Protein AF-A0A9E0HNX0-F1 (afdb_monomer)

Sequence (82 aa):
VRSDYRGGRFLIEPQGPLRETAEGAMSLPPFDPQGDHRMAMALAPLALVCDEVMILHPEVVNKSYPGFWEELKKAGFLVEFS

Mean predicted aligned error: 7.16 Å

Structure (mmCIF, N/CA/C/O backbone):
data_AF-A0A9E0HNX0-F1
#
_entry.id   AF-A0A9E0HNX0-F1
#
loop_
_atom_site.group_PDB
_atom_site.id
_atom_site.type_symbol
_atom_site.label_atom_id
_atom_site.label_alt_id
_atom_site.label_comp_id
_atom_site.label_asym_id
_atom_site.label_entity_id
_atom_site.label_seq_id
_atom_site.pdbx_PDB_ins_code
_atom_site.Cartn_x
_atom_site.Cartn_y
_atom_site.Cartn_z
_atom_site.occupancy
_atom_site.B_iso_or_equiv
_atom_site.auth_seq_id
_atom_site.auth_comp_id
_atom_site.auth_asym_id
_atom_site.auth_atom_id
_atom_site.pdbx_PDB_model_num
ATOM 1 N N . VAL A 1 1 ? 8.579 -12.181 -24.9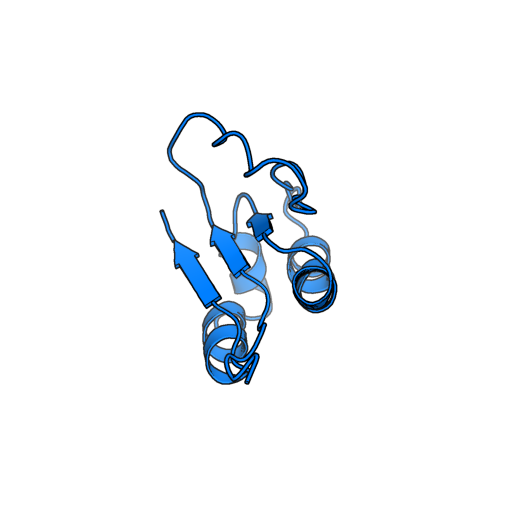78 1.00 38.25 1 VAL A N 1
ATOM 2 C CA . VAL A 1 1 ? 7.863 -11.022 -24.405 1.00 38.25 1 VAL A CA 1
ATOM 3 C C . VAL A 1 1 ? 8.199 -10.987 -22.921 1.00 38.25 1 VAL A C 1
ATOM 5 O O . VAL A 1 1 ? 7.950 -11.992 -22.276 1.00 38.25 1 VAL A O 1
ATOM 8 N N . ARG A 1 2 ? 8.803 -9.926 -22.371 1.00 41.28 2 ARG A N 1
ATOM 9 C CA . ARG A 1 2 ? 8.562 -9.637 -20.945 1.00 41.28 2 ARG A CA 1
ATOM 10 C C . ARG A 1 2 ? 7.209 -8.927 -20.942 1.00 41.28 2 ARG A C 1
ATOM 12 O O . ARG A 1 2 ? 7.134 -7.755 -21.289 1.00 41.28 2 ARG A O 1
ATOM 19 N N . SER A 1 3 ? 6.161 -9.746 -20.872 1.00 41.56 3 SER A N 1
ATOM 20 C CA . SER A 1 3 ? 4.752 -9.429 -21.176 1.00 41.56 3 SER A CA 1
ATOM 21 C C . SER A 1 3 ? 3.986 -8.920 -19.966 1.00 41.56 3 SER A C 1
ATOM 23 O O . SER A 1 3 ? 2.771 -8.757 -20.008 1.00 41.56 3 SER A O 1
ATOM 25 N N . ASP A 1 4 ? 4.690 -8.770 -18.866 1.00 54.00 4 ASP A N 1
ATOM 26 C CA . ASP A 1 4 ? 4.176 -8.858 -17.528 1.00 54.00 4 ASP A CA 1
ATOM 27 C C . ASP A 1 4 ? 4.526 -7.555 -16.823 1.00 54.00 4 ASP A C 1
ATOM 29 O O . ASP A 1 4 ? 5.671 -7.250 -16.499 1.00 54.00 4 ASP A O 1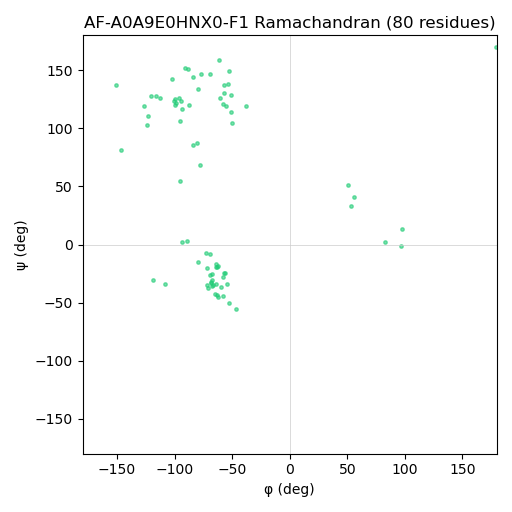
ATOM 33 N N . TYR A 1 5 ? 3.492 -6.734 -16.715 1.00 52.06 5 TYR A N 1
ATOM 34 C CA . TYR A 1 5 ? 3.429 -5.476 -15.994 1.00 52.06 5 TYR A CA 1
ATOM 35 C C . TYR A 1 5 ? 4.226 -5.545 -14.673 1.00 52.06 5 TYR A C 1
ATOM 37 O O . TYR A 1 5 ? 3.903 -6.348 -13.801 1.00 52.06 5 TYR A O 1
ATOM 45 N N . ARG A 1 6 ? 5.261 -4.705 -14.512 1.00 56.06 6 ARG A N 1
ATOM 46 C CA . ARG A 1 6 ? 6.055 -4.587 -13.272 1.00 56.06 6 ARG A CA 1
ATOM 47 C C . ARG A 1 6 ? 5.533 -3.454 -12.396 1.00 56.06 6 ARG A C 1
ATOM 49 O O . ARG A 1 6 ? 6.263 -2.522 -12.070 1.00 56.06 6 ARG A O 1
ATOM 56 N N . GLY A 1 7 ? 4.245 -3.487 -12.073 1.00 59.69 7 GLY A N 1
ATOM 57 C CA . GLY A 1 7 ? 3.795 -2.712 -10.925 1.00 59.69 7 GLY A CA 1
ATOM 58 C C . GLY A 1 7 ? 4.601 -3.179 -9.717 1.00 59.69 7 GLY A C 1
ATOM 59 O O . GLY A 1 7 ? 4.759 -4.383 -9.516 1.00 59.69 7 GLY A O 1
ATOM 60 N N . GLY A 1 8 ? 5.163 -2.237 -8.970 1.00 73.75 8 GLY A N 1
ATOM 61 C CA . GLY A 1 8 ? 5.928 -2.550 -7.775 1.00 73.75 8 GLY A CA 1
ATOM 62 C C . GLY A 1 8 ? 5.172 -3.424 -6.793 1.00 73.75 8 GLY A C 1
ATOM 63 O O . GLY A 1 8 ? 3.943 -3.332 -6.703 1.00 73.75 8 GLY A O 1
ATOM 64 N N . ARG A 1 9 ? 5.900 -4.254 -6.047 1.00 83.44 9 ARG A N 1
ATOM 65 C CA . ARG A 1 9 ? 5.313 -5.074 -4.990 1.00 83.44 9 ARG A CA 1
ATOM 66 C C . ARG A 1 9 ? 5.434 -4.372 -3.645 1.00 83.44 9 ARG A C 1
ATOM 68 O O . ARG A 1 9 ? 6.536 -4.062 -3.204 1.00 83.44 9 ARG A O 1
ATOM 75 N N . PHE A 1 10 ? 4.299 -4.175 -2.989 1.00 84.62 10 PHE A N 1
ATOM 76 C CA . PHE A 1 10 ? 4.214 -3.816 -1.583 1.00 84.62 10 PHE A CA 1
ATOM 77 C C . PHE A 1 10 ? 3.938 -5.064 -0.755 1.00 84.62 10 PHE A C 1
ATOM 79 O O . PHE A 1 10 ? 2.916 -5.725 -0.949 1.00 84.62 10 PHE A O 1
ATOM 86 N N . LEU A 1 11 ? 4.838 -5.345 0.181 1.00 82.94 11 LEU A N 1
ATOM 87 C CA . LEU A 1 11 ? 4.603 -6.269 1.280 1.00 82.94 11 LEU A CA 1
ATOM 88 C C . LEU A 1 11 ? 4.264 -5.462 2.529 1.00 82.94 11 LEU A C 1
ATOM 90 O O . LEU A 1 11 ? 5.007 -4.566 2.936 1.00 82.94 11 LEU A O 1
ATOM 94 N N . ILE A 1 12 ? 3.125 -5.765 3.129 1.00 81.94 12 ILE A N 1
ATOM 95 C CA . ILE A 1 12 ? 2.581 -5.010 4.244 1.00 81.94 12 ILE A CA 1
ATOM 96 C C . ILE A 1 12 ? 2.529 -5.894 5.491 1.00 81.94 12 ILE A C 1
ATOM 98 O O . ILE A 1 12 ? 1.956 -6.980 5.451 1.00 81.94 12 ILE A O 1
ATOM 102 N N . GLU A 1 13 ? 3.103 -5.380 6.586 1.00 72.38 13 GLU A N 1
ATOM 103 C CA . GLU A 1 13 ? 3.163 -6.016 7.916 1.00 72.38 13 GLU A CA 1
ATOM 104 C C . GLU A 1 13 ? 3.797 -7.417 7.980 1.00 72.38 13 GLU A C 1
ATOM 106 O O . GLU A 1 13 ? 3.297 -8.225 8.752 1.00 72.38 13 GLU A O 1
ATOM 111 N N . PRO A 1 14 ? 4.907 -7.725 7.276 1.00 64.94 14 PRO A N 1
ATOM 112 C CA . PRO A 1 14 ? 5.404 -9.098 7.159 1.00 64.94 14 PRO A CA 1
ATOM 113 C C . PRO A 1 14 ? 5.533 -9.810 8.520 1.00 64.94 14 PRO A C 1
ATOM 115 O O . PRO A 1 14 ? 6.472 -9.568 9.282 1.00 64.94 14 PRO A O 1
ATOM 118 N N . GLN A 1 15 ? 4.596 -10.719 8.812 1.00 52.97 15 GLN A N 1
ATOM 119 C CA . GLN A 1 15 ? 4.572 -11.550 10.020 1.00 52.97 15 GLN A CA 1
ATOM 120 C C . GLN A 1 15 ? 5.580 -12.707 9.878 1.00 52.97 15 GLN A C 1
ATOM 122 O O . GLN A 1 15 ? 5.219 -13.874 9.716 1.00 52.97 15 GLN A O 1
ATOM 127 N N . GLY A 1 16 ? 6.879 -12.409 9.880 1.00 58.03 16 GLY A N 1
ATOM 128 C CA . GLY A 1 16 ? 7.916 -13.435 9.764 1.00 58.03 16 GLY A CA 1
ATOM 129 C C . GLY A 1 16 ? 9.341 -12.885 9.764 1.00 58.03 16 GLY A C 1
ATOM 130 O O . GLY A 1 16 ? 9.538 -11.674 9.673 1.00 58.03 16 GLY A O 1
ATOM 131 N N . PRO A 1 17 ? 10.363 -13.757 9.873 1.00 53.66 17 PRO A N 1
ATOM 132 C CA . PRO A 1 17 ? 11.738 -13.335 9.638 1.00 53.66 17 PRO A CA 1
ATOM 133 C C . PRO A 1 17 ? 11.836 -12.752 8.227 1.00 53.66 17 PRO A C 1
ATOM 135 O O . PRO A 1 17 ? 11.250 -13.300 7.290 1.00 53.66 17 PRO A O 1
ATOM 138 N N . LEU A 1 18 ? 12.558 -11.637 8.092 1.00 57.91 18 LEU A N 1
ATOM 139 C CA . LEU A 1 18 ? 12.769 -10.968 6.810 1.00 57.91 18 LEU A CA 1
ATOM 140 C C . LEU A 1 18 ? 13.266 -12.005 5.805 1.00 57.91 18 LEU A C 1
ATOM 142 O O . LEU A 1 18 ? 14.333 -12.589 6.001 1.00 57.91 18 LEU A O 1
ATOM 146 N N . ARG A 1 19 ? 12.457 -12.296 4.780 1.00 57.19 19 ARG A N 1
ATOM 147 C CA . ARG A 1 19 ? 12.863 -13.223 3.725 1.00 57.19 19 ARG A CA 1
ATOM 148 C C . ARG A 1 19 ? 14.109 -12.643 3.069 1.00 57.19 19 ARG A C 1
ATOM 150 O O . ARG A 1 19 ? 14.089 -11.494 2.636 1.00 57.19 19 ARG A O 1
ATOM 157 N N . GLU A 1 20 ? 15.181 -13.429 3.005 1.00 54.31 20 GLU A N 1
ATOM 158 C CA . GLU A 1 20 ? 16.323 -13.083 2.164 1.00 54.31 20 GLU A CA 1
ATOM 159 C C . GLU A 1 20 ? 15.817 -12.942 0.732 1.00 54.31 20 GLU A C 1
ATOM 161 O O . GLU A 1 20 ? 15.188 -13.844 0.169 1.00 54.31 20 GLU A O 1
ATOM 166 N N . THR A 1 21 ? 16.024 -11.759 0.172 1.00 53.41 21 THR A N 1
ATOM 167 C CA . THR A 1 21 ? 15.575 -11.440 -1.175 1.00 53.41 21 THR A CA 1
ATOM 168 C C . THR A 1 21 ? 16.405 -12.242 -2.164 1.00 53.41 21 THR A C 1
ATOM 170 O O . THR A 1 21 ? 17.587 -12.485 -1.925 1.00 53.41 21 THR A O 1
ATOM 173 N N . ALA A 1 22 ? 15.805 -12.654 -3.282 1.00 55.62 22 ALA A N 1
ATOM 174 C CA . ALA A 1 22 ? 16.534 -13.374 -4.321 1.00 55.62 22 ALA A CA 1
ATOM 175 C C . ALA A 1 22 ? 17.787 -12.585 -4.750 1.00 55.62 22 ALA A C 1
ATOM 177 O O . ALA A 1 22 ? 17.732 -11.361 -4.890 1.00 55.62 22 ALA A O 1
ATOM 178 N N . GLU A 1 23 ? 18.913 -13.277 -4.948 1.00 45.56 23 GLU A N 1
ATOM 179 C CA . GLU A 1 23 ? 20.183 -12.643 -5.310 1.00 45.56 23 GLU A CA 1
ATOM 180 C C . GLU A 1 23 ? 20.019 -11.781 -6.576 1.00 45.56 23 GLU A C 1
ATOM 182 O O . GLU A 1 23 ? 19.647 -12.272 -7.643 1.00 45.56 23 GLU A O 1
ATOM 187 N N . GLY A 1 24 ? 20.270 -10.474 -6.444 1.00 54.59 24 GLY A N 1
ATOM 188 C CA . GLY A 1 24 ? 20.134 -9.493 -7.526 1.00 54.59 24 GLY A CA 1
ATOM 189 C C . GLY A 1 24 ? 18.811 -8.716 -7.569 1.00 54.59 24 GLY A C 1
ATOM 190 O O . GLY A 1 24 ? 18.682 -7.843 -8.425 1.00 54.59 24 GLY A O 1
ATOM 191 N N . ALA A 1 25 ? 17.860 -8.983 -6.666 1.00 62.25 25 ALA A N 1
ATOM 192 C CA . ALA A 1 25 ? 16.658 -8.164 -6.507 1.00 62.25 25 ALA A CA 1
ATOM 193 C C . ALA A 1 25 ? 16.958 -6.895 -5.692 1.00 62.25 25 ALA A C 1
ATOM 195 O O . ALA A 1 25 ? 17.595 -6.951 -4.637 1.00 62.25 25 ALA A O 1
ATOM 196 N N . MET A 1 26 ? 16.487 -5.740 -6.162 1.00 64.81 26 MET A N 1
ATOM 197 C CA . MET A 1 26 ? 16.612 -4.480 -5.434 1.00 64.81 26 MET A CA 1
ATOM 198 C C . MET A 1 26 ? 15.467 -4.363 -4.426 1.00 64.81 26 MET A C 1
ATOM 200 O O . MET A 1 26 ? 14.423 -3.779 -4.717 1.00 64.81 26 MET A O 1
ATOM 204 N N . SER A 1 27 ? 15.673 -4.949 -3.247 1.00 67.19 27 SER A N 1
ATOM 205 C CA . SER A 1 27 ? 14.748 -4.881 -2.114 1.00 67.19 27 SER A CA 1
ATOM 206 C C . SER A 1 27 ? 15.223 -3.886 -1.067 1.00 67.19 27 SER A C 1
ATOM 208 O O . SER A 1 27 ? 16.414 -3.791 -0.765 1.00 67.19 27 SER A O 1
ATOM 210 N N . LEU A 1 28 ? 14.272 -3.174 -0.470 1.00 73.62 28 LEU A N 1
ATOM 211 C CA . LEU A 1 28 ? 14.524 -2.317 0.682 1.00 73.62 28 LEU A CA 1
ATOM 212 C C . LEU A 1 28 ? 14.326 -3.100 1.984 1.00 73.62 28 LEU A C 1
ATOM 214 O O . LEU A 1 28 ? 13.521 -4.034 2.014 1.00 73.62 28 LEU A O 1
ATOM 218 N N . PRO A 1 29 ? 15.026 -2.730 3.072 1.00 82.56 29 PRO A N 1
ATOM 219 C CA . PRO A 1 29 ? 14.643 -3.201 4.396 1.00 82.56 29 PRO A CA 1
ATOM 220 C C . PRO A 1 29 ? 13.218 -2.718 4.732 1.00 82.56 29 PRO A C 1
ATOM 222 O O . PRO A 1 29 ? 12.766 -1.720 4.159 1.00 82.56 29 PRO A O 1
ATOM 225 N N . PRO A 1 30 ? 12.520 -3.372 5.679 1.00 86.50 30 PRO A N 1
ATOM 226 C CA . PRO A 1 30 ? 11.242 -2.884 6.179 1.00 86.50 30 PRO A CA 1
ATOM 227 C C . PRO A 1 30 ? 11.327 -1.422 6.595 1.00 86.50 30 PRO A C 1
ATOM 229 O O . PRO A 1 30 ? 12.209 -1.028 7.361 1.00 86.50 30 PRO A O 1
ATOM 232 N N . PHE A 1 31 ? 10.400 -0.625 6.080 1.00 89.81 31 PHE A N 1
ATOM 233 C CA . PHE A 1 31 ? 10.327 0.793 6.365 1.00 89.81 31 PHE A CA 1
ATOM 234 C C . PHE A 1 31 ? 9.247 1.075 7.406 1.00 89.81 31 PHE A C 1
ATOM 236 O O . PHE A 1 31 ? 8.081 0.746 7.188 1.00 89.81 31 PHE A O 1
ATOM 243 N N . ASP A 1 32 ? 9.632 1.721 8.508 1.00 91.50 32 ASP A N 1
ATOM 244 C CA . ASP A 1 32 ? 8.703 2.257 9.502 1.00 91.50 32 ASP A CA 1
ATOM 245 C C . ASP A 1 32 ? 8.388 3.736 9.199 1.00 91.50 32 ASP A C 1
ATOM 247 O O . ASP A 1 32 ? 9.288 4.583 9.258 1.00 91.50 32 ASP A O 1
ATOM 251 N N . PRO A 1 33 ? 7.128 4.088 8.889 1.00 89.44 33 PRO A N 1
ATOM 252 C CA . PRO A 1 33 ? 6.704 5.472 8.695 1.00 89.44 33 PRO A CA 1
ATOM 253 C C . PRO A 1 33 ? 6.691 6.314 9.982 1.00 89.44 33 PRO A C 1
ATOM 255 O O . PRO A 1 33 ? 6.444 7.517 9.900 1.00 89.44 33 PRO A O 1
ATOM 258 N N . GLN A 1 34 ? 6.895 5.715 11.163 1.00 91.19 34 GLN A N 1
ATOM 259 C CA . GLN A 1 34 ? 6.940 6.374 12.476 1.00 91.19 34 GLN A CA 1
ATOM 260 C C . GLN A 1 34 ? 5.700 7.246 12.760 1.00 91.19 34 GLN A C 1
ATOM 262 O O . GLN A 1 34 ? 5.777 8.297 13.400 1.00 91.19 34 GLN A O 1
ATOM 267 N N . GLY A 1 35 ? 4.537 6.833 12.249 1.00 89.62 35 GLY A N 1
ATOM 268 C CA . GLY A 1 35 ? 3.278 7.569 12.392 1.00 89.62 35 GLY A CA 1
ATOM 269 C C . GLY A 1 35 ? 3.052 8.706 11.380 1.00 89.62 35 GLY A C 1
ATOM 270 O O . GLY A 1 35 ? 2.006 9.363 11.440 1.00 89.62 35 GLY A O 1
ATOM 271 N N . ASP A 1 36 ? 3.960 8.938 10.424 1.00 91.88 36 ASP A N 1
ATOM 272 C CA . ASP A 1 36 ? 3.755 9.891 9.328 1.00 91.88 36 ASP A CA 1
ATOM 273 C C . ASP A 1 36 ? 3.231 9.193 8.063 1.00 91.88 36 ASP A C 1
ATOM 275 O O . ASP A 1 36 ? 3.952 8.530 7.315 1.00 91.88 36 ASP A O 1
ATOM 279 N N . HIS A 1 37 ? 1.949 9.403 7.774 1.00 91.94 37 HIS A N 1
ATOM 280 C CA . HIS A 1 37 ? 1.289 8.868 6.584 1.00 91.94 37 HIS A CA 1
ATOM 281 C C . HIS A 1 37 ? 1.936 9.307 5.264 1.00 91.94 37 HIS A C 1
ATOM 283 O O . HIS A 1 37 ? 1.863 8.579 4.277 1.00 91.94 37 HIS A O 1
ATOM 289 N N . ARG A 1 38 ? 2.588 10.475 5.226 1.00 92.19 38 ARG A N 1
ATOM 290 C CA . ARG A 1 38 ? 3.254 10.977 4.016 1.00 92.19 38 ARG A CA 1
ATOM 291 C C . ARG A 1 38 ? 4.510 10.175 3.712 1.00 92.19 38 ARG A C 1
ATOM 293 O O . ARG A 1 38 ? 4.799 9.949 2.542 1.00 92.19 38 ARG A O 1
ATOM 300 N N . MET A 1 39 ? 5.226 9.724 4.745 1.00 92.88 39 MET A N 1
ATOM 301 C CA . MET A 1 39 ? 6.405 8.868 4.584 1.00 92.88 39 MET A CA 1
ATOM 302 C C . MET A 1 39 ? 6.016 7.514 3.984 1.00 92.88 39 MET A C 1
ATOM 304 O O . MET A 1 39 ? 6.661 7.066 3.043 1.00 92.88 39 MET A O 1
ATOM 308 N N . ALA A 1 40 ? 4.911 6.919 4.445 1.00 91.25 40 ALA A N 1
ATOM 309 C CA . ALA A 1 40 ? 4.366 5.700 3.843 1.00 91.25 40 ALA A CA 1
ATOM 310 C C . ALA A 1 40 ? 3.945 5.917 2.375 1.00 91.25 40 ALA A C 1
ATOM 312 O O . ALA A 1 40 ? 4.294 5.127 1.502 1.00 91.25 40 ALA A O 1
ATOM 313 N N . MET A 1 41 ? 3.242 7.016 2.074 1.00 91.56 41 MET A N 1
ATOM 314 C CA . MET A 1 41 ? 2.783 7.313 0.710 1.00 91.56 41 MET A CA 1
ATOM 315 C C . MET A 1 41 ? 3.928 7.634 -0.263 1.00 91.56 41 MET A C 1
ATOM 317 O O . MET A 1 41 ? 3.824 7.326 -1.449 1.00 91.56 41 MET A O 1
ATOM 321 N N . ALA A 1 42 ? 5.029 8.219 0.218 1.00 91.75 42 ALA A N 1
ATOM 322 C CA . ALA A 1 42 ? 6.197 8.557 -0.600 1.00 91.75 42 ALA A CA 1
ATOM 323 C C . ALA A 1 42 ? 6.901 7.326 -1.200 1.00 91.75 42 ALA A C 1
ATO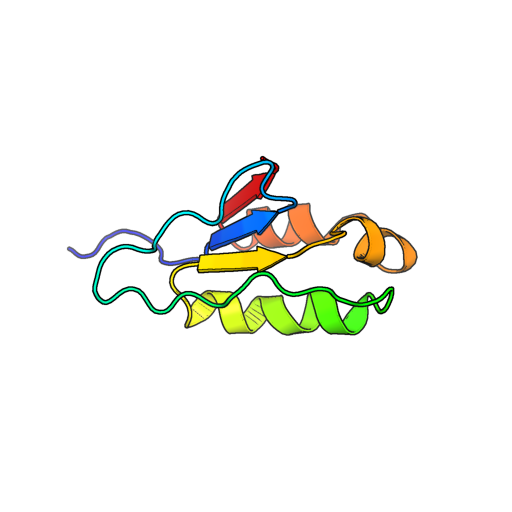M 325 O O . ALA A 1 42 ? 7.655 7.463 -2.163 1.00 91.75 42 ALA A O 1
ATOM 326 N N . LEU A 1 43 ? 6.628 6.127 -0.676 1.00 89.81 43 LEU A N 1
ATOM 327 C CA . LEU A 1 43 ? 7.151 4.867 -1.200 1.00 89.81 43 LEU A CA 1
ATOM 328 C C . LEU A 1 43 ? 6.396 4.351 -2.434 1.00 89.81 43 LEU A C 1
ATOM 330 O O . LEU A 1 43 ? 6.944 3.519 -3.154 1.00 89.81 43 LEU A O 1
ATOM 334 N N . ALA A 1 44 ? 5.195 4.867 -2.735 1.00 88.69 44 ALA A N 1
ATOM 335 C CA . ALA A 1 44 ? 4.431 4.528 -3.946 1.00 88.69 44 ALA A CA 1
ATOM 336 C C . ALA A 1 44 ? 5.279 4.546 -5.237 1.00 88.69 44 ALA A C 1
ATOM 338 O O . ALA A 1 44 ? 5.345 3.522 -5.920 1.00 88.69 44 ALA A O 1
ATOM 339 N N . PRO A 1 45 ? 5.974 5.651 -5.581 1.00 88.50 45 PRO A N 1
ATOM 340 C CA . PRO A 1 45 ? 6.836 5.683 -6.760 1.00 88.50 45 PRO A CA 1
ATOM 341 C C . PRO A 1 45 ? 8.088 4.808 -6.624 1.00 88.50 45 PRO A C 1
ATOM 343 O O . PRO A 1 45 ? 8.610 4.349 -7.636 1.00 88.50 45 PRO A O 1
ATOM 346 N N . LEU A 1 46 ? 8.576 4.558 -5.405 1.00 87.19 46 LEU A N 1
ATOM 347 C CA . LEU A 1 46 ? 9.783 3.759 -5.183 1.00 87.19 46 LEU A CA 1
ATOM 348 C C . LEU A 1 46 ? 9.567 2.289 -5.552 1.00 87.19 46 LEU A C 1
ATOM 350 O O . LEU A 1 46 ? 10.459 1.657 -6.116 1.00 87.19 46 LEU A O 1
ATOM 354 N N . ALA A 1 47 ? 8.354 1.781 -5.345 1.00 86.25 47 ALA A N 1
ATOM 355 C CA . ALA A 1 47 ? 7.990 0.435 -5.761 1.00 86.25 47 ALA A CA 1
ATOM 356 C C . ALA A 1 47 ? 8.065 0.238 -7.289 1.00 86.25 47 ALA A C 1
ATOM 358 O O . ALA A 1 47 ? 8.195 -0.884 -7.745 1.00 86.25 47 ALA A O 1
ATOM 359 N N . LEU A 1 48 ? 8.062 1.293 -8.112 1.00 84.81 48 LEU A N 1
ATOM 360 C CA . LEU A 1 48 ? 8.265 1.144 -9.564 1.00 84.81 48 LEU A CA 1
ATOM 361 C C . LEU A 1 48 ? 9.708 0.780 -9.948 1.00 84.81 48 LEU A C 1
ATOM 363 O O . LEU A 1 48 ? 9.948 0.323 -11.065 1.00 84.81 48 LEU A O 1
ATOM 367 N N . VAL A 1 49 ? 10.668 1.043 -9.058 1.00 84.50 49 VAL A N 1
ATOM 368 C CA . VAL A 1 49 ? 12.104 0.828 -9.295 1.00 84.50 49 VAL A CA 1
ATOM 369 C C . VAL A 1 49 ? 12.625 -0.354 -8.480 1.00 84.50 49 VAL A C 1
ATOM 371 O O . VAL A 1 49 ? 13.506 -1.072 -8.945 1.00 84.50 49 VAL A O 1
ATOM 374 N N . CYS A 1 50 ? 12.079 -0.556 -7.282 1.00 82.50 50 CYS A N 1
ATOM 375 C CA . CYS A 1 50 ? 12.386 -1.692 -6.422 1.00 82.50 50 CYS A CA 1
ATOM 376 C C . CYS A 1 50 ? 11.540 -2.910 -6.802 1.00 82.50 50 CYS A C 1
ATOM 378 O O . CYS A 1 50 ? 10.365 -2.780 -7.136 1.00 82.50 50 CYS A O 1
ATOM 380 N N . ASP A 1 51 ? 12.119 -4.105 -6.698 1.00 82.25 51 ASP A N 1
ATOM 381 C CA . ASP A 1 51 ? 11.364 -5.343 -6.917 1.00 82.25 51 ASP A CA 1
ATOM 382 C C . ASP A 1 51 ? 10.331 -5.564 -5.797 1.00 82.25 51 ASP A C 1
ATOM 384 O O . ASP A 1 51 ? 9.248 -6.100 -6.039 1.00 82.25 51 ASP A O 1
ATOM 388 N N . GLU A 1 52 ? 10.654 -5.111 -4.580 1.00 84.81 52 GLU A N 1
ATOM 389 C CA . GLU A 1 52 ? 9.830 -5.274 -3.385 1.00 84.81 52 GLU A CA 1
ATOM 390 C C . GLU A 1 52 ? 10.050 -4.132 -2.379 1.00 84.81 52 GLU A C 1
ATOM 392 O O . GLU A 1 52 ? 11.180 -3.702 -2.124 1.00 84.81 52 GLU A O 1
ATOM 397 N N . VAL A 1 53 ? 8.953 -3.638 -1.801 1.00 88.06 53 VAL A N 1
ATOM 398 C CA . VAL A 1 53 ? 8.939 -2.615 -0.752 1.00 88.06 53 VAL A CA 1
ATOM 399 C C . VAL A 1 53 ? 8.134 -3.130 0.434 1.00 88.06 53 VAL A C 1
ATOM 401 O O . VAL A 1 53 ? 6.938 -3.388 0.314 1.00 88.06 53 VAL A O 1
ATOM 404 N N . MET A 1 54 ? 8.783 -3.246 1.590 1.00 89.88 54 MET A N 1
ATOM 405 C CA . MET A 1 54 ? 8.142 -3.633 2.845 1.00 89.88 54 MET A CA 1
ATOM 406 C C . MET A 1 54 ? 7.780 -2.398 3.673 1.00 89.88 54 MET A C 1
ATOM 408 O O . MET A 1 54 ? 8.652 -1.577 3.961 1.00 89.88 54 MET A O 1
ATOM 412 N N . ILE A 1 55 ? 6.516 -2.275 4.086 1.00 89.75 55 ILE A N 1
ATOM 413 C CA . ILE A 1 55 ? 6.034 -1.173 4.936 1.00 89.75 55 ILE A CA 1
ATOM 414 C C . ILE A 1 55 ? 5.463 -1.733 6.237 1.00 89.75 55 ILE A C 1
ATOM 416 O O . ILE A 1 55 ? 4.602 -2.615 6.229 1.00 89.75 55 ILE A O 1
A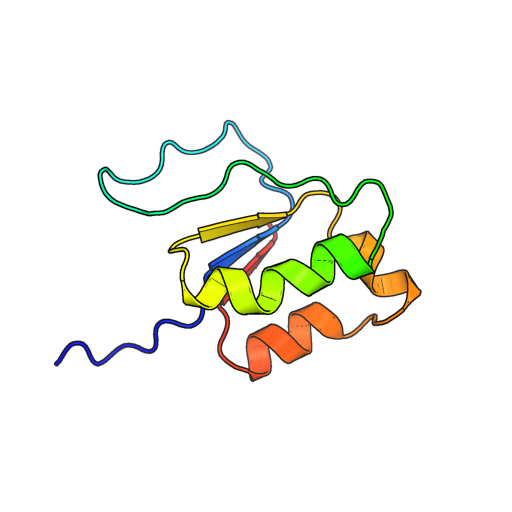TOM 420 N N . LEU A 1 56 ? 5.943 -1.190 7.355 1.00 90.00 56 LEU A N 1
ATOM 421 C CA . LEU A 1 56 ? 5.407 -1.429 8.690 1.00 90.00 56 LEU A CA 1
ATOM 422 C C . LEU A 1 56 ? 4.289 -0.423 8.985 1.00 90.00 56 LEU A C 1
ATOM 424 O O . LEU A 1 56 ? 4.309 0.697 8.474 1.00 90.00 56 LEU A O 1
ATOM 428 N N . HIS A 1 57 ? 3.321 -0.812 9.814 1.00 90.12 57 HIS A N 1
ATOM 429 C CA . HIS A 1 57 ? 2.207 0.052 10.227 1.00 90.12 57 HIS A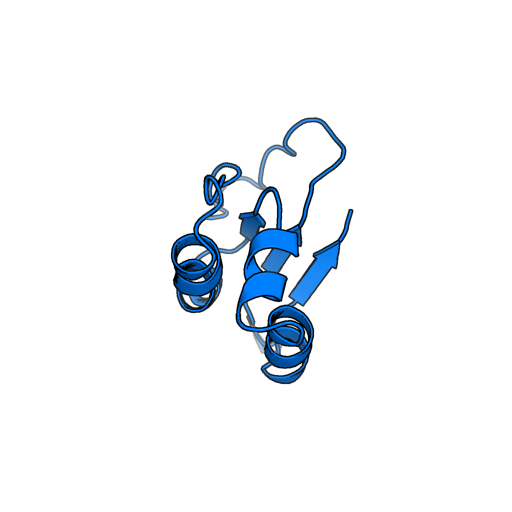 CA 1
ATOM 430 C C . HIS A 1 57 ? 1.464 0.732 9.050 1.00 90.12 57 HIS A C 1
ATOM 432 O O . HIS A 1 57 ? 1.291 1.960 9.039 1.00 90.12 57 HIS A O 1
ATOM 438 N N . PRO A 1 58 ? 1.030 -0.027 8.021 1.00 89.88 58 PRO A N 1
ATOM 439 C CA . PRO A 1 58 ? 0.340 0.496 6.832 1.00 89.88 58 PRO A CA 1
ATOM 440 C C . PRO A 1 58 ? -0.922 1.299 7.159 1.00 89.88 58 PRO A C 1
ATOM 442 O O . PRO A 1 58 ? -1.340 2.139 6.364 1.00 89.88 58 PRO A O 1
ATOM 445 N N . GLU A 1 59 ? -1.545 1.049 8.310 1.00 90.19 59 GLU A N 1
ATOM 446 C CA . GLU A 1 59 ? -2.754 1.696 8.797 1.00 90.19 59 GLU A CA 1
ATOM 447 C C . GLU A 1 59 ? -2.557 3.193 9.035 1.00 90.19 59 GLU A C 1
ATOM 449 O O . GLU A 1 59 ? -3.533 3.945 9.032 1.00 90.19 59 GLU A O 1
ATOM 454 N N . VAL A 1 60 ? -1.307 3.655 9.163 1.00 92.25 60 VAL A N 1
ATOM 455 C CA . VAL A 1 60 ? -0.977 5.076 9.304 1.00 92.25 60 VAL A CA 1
ATOM 456 C C . VAL A 1 60 ? -1.562 5.913 8.162 1.00 92.25 60 VAL A C 1
ATOM 458 O O . VAL A 1 60 ? -2.002 7.044 8.388 1.00 92.25 60 VAL A O 1
ATOM 461 N N . VAL A 1 61 ? -1.643 5.356 6.944 1.00 91.88 61 VAL A N 1
ATOM 462 C CA . VAL A 1 61 ? -2.188 6.072 5.780 1.00 91.88 61 VAL A CA 1
ATOM 463 C C . VAL A 1 61 ? -3.684 6.333 5.905 1.00 91.88 61 VAL A C 1
ATOM 465 O O . VAL A 1 61 ? -4.166 7.333 5.369 1.00 91.88 61 VAL A O 1
ATOM 468 N N . ASN A 1 62 ? -4.408 5.522 6.684 1.00 91.00 62 ASN A N 1
ATOM 469 C CA . ASN A 1 62 ? -5.855 5.646 6.859 1.00 91.00 62 ASN A CA 1
ATOM 470 C C . ASN A 1 62 ? -6.257 6.957 7.540 1.00 91.00 62 ASN A C 1
ATOM 472 O O . ASN A 1 62 ? -7.395 7.393 7.392 1.00 91.00 62 ASN A O 1
ATOM 476 N N . LYS A 1 63 ? -5.327 7.627 8.235 1.00 87.06 63 LYS A N 1
ATOM 477 C CA . LYS A 1 63 ? -5.570 8.947 8.834 1.00 87.06 63 LYS A CA 1
ATOM 478 C C . LYS A 1 63 ? -5.950 10.005 7.794 1.00 87.06 63 LYS A C 1
ATOM 480 O O . LYS A 1 63 ? -6.766 10.873 8.090 1.00 87.06 63 LYS A O 1
ATOM 485 N N . SER A 1 64 ? -5.353 9.934 6.604 1.00 88.31 64 SER A N 1
ATOM 486 C CA . SER A 1 64 ? -5.523 10.942 5.548 1.00 88.31 64 SER A CA 1
ATOM 487 C C . SER A 1 64 ? -6.130 10.365 4.274 1.00 88.31 64 SER A C 1
ATOM 489 O O . SER A 1 64 ? -6.826 11.079 3.558 1.00 88.31 64 SER 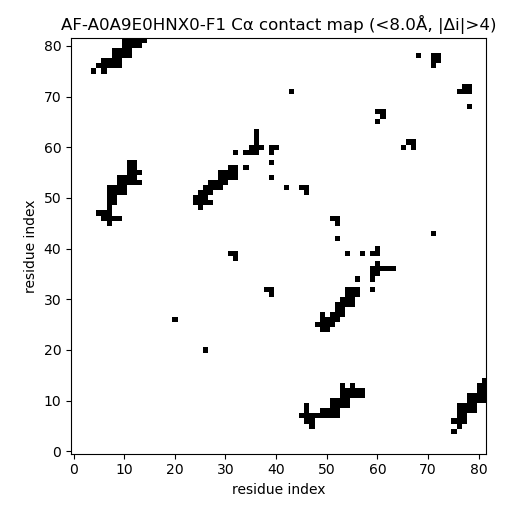A O 1
ATOM 491 N N . TYR A 1 65 ? -5.880 9.085 3.983 1.00 91.88 65 TYR A N 1
ATOM 492 C CA . TYR A 1 65 ? -6.359 8.432 2.772 1.00 91.88 65 TYR A CA 1
ATOM 493 C C . TYR A 1 65 ? -6.691 6.941 3.002 1.00 91.88 65 TYR A C 1
ATOM 495 O O . TYR A 1 65 ? -5.904 6.066 2.645 1.00 91.88 65 TYR A O 1
ATOM 503 N N . PRO A 1 66 ? -7.885 6.629 3.545 1.00 90.94 66 PRO A N 1
ATOM 504 C CA . PRO A 1 66 ? -8.326 5.255 3.832 1.00 90.94 66 PRO A CA 1
ATOM 505 C C . PRO A 1 66 ? -8.340 4.295 2.632 1.00 90.94 66 PRO A C 1
ATOM 507 O O . PRO A 1 66 ? -8.274 3.085 2.808 1.00 90.94 66 PRO A O 1
ATOM 510 N N . GLY A 1 67 ? -8.455 4.820 1.409 1.00 92.31 67 GLY A N 1
ATOM 511 C CA . GLY A 1 67 ? -8.494 4.025 0.177 1.00 92.31 67 GLY A CA 1
ATOM 512 C C . GLY A 1 67 ? -7.138 3.831 -0.502 1.00 92.31 67 GLY A C 1
ATOM 513 O O . GLY A 1 67 ? -7.091 3.224 -1.566 1.00 92.31 67 GLY A O 1
ATOM 514 N N . PHE A 1 68 ? -6.045 4.346 0.069 1.00 93.62 68 PHE A N 1
ATOM 515 C CA . PHE A 1 68 ? -4.748 4.443 -0.608 1.00 93.62 68 PHE A CA 1
ATOM 516 C C . PHE A 1 68 ? -4.261 3.115 -1.212 1.00 93.62 68 PHE A C 1
ATOM 518 O O . PHE A 1 68 ? -3.933 3.058 -2.396 1.00 93.62 68 PHE A O 1
ATOM 525 N N . TRP A 1 69 ? -4.267 2.036 -0.426 1.00 91.62 69 TRP A N 1
ATOM 526 C CA . TRP A 1 69 ? -3.801 0.718 -0.872 1.00 91.62 69 TRP A CA 1
ATOM 527 C C . TRP A 1 69 ? -4.686 0.107 -1.965 1.00 91.62 69 TRP A C 1
ATOM 529 O O . TRP A 1 69 ? -4.178 -0.540 -2.878 1.00 91.62 69 TRP A O 1
ATOM 539 N N . GLU A 1 70 ? -5.998 0.343 -1.916 1.00 92.25 70 GLU A N 1
ATOM 540 C CA . GLU A 1 70 ? -6.929 -0.128 -2.947 1.00 92.25 70 GLU A CA 1
ATOM 541 C C . GLU A 1 70 ? -6.756 0.643 -4.259 1.00 92.25 70 GLU A C 1
ATOM 543 O O . GLU A 1 70 ? -6.803 0.056 -5.339 1.00 92.25 70 GLU A O 1
ATOM 548 N N . GLU A 1 71 ? -6.485 1.946 -4.188 1.00 93.31 71 GLU A N 1
ATOM 549 C CA . GLU A 1 71 ? -6.159 2.744 -5.371 1.00 93.31 71 GLU A CA 1
ATOM 550 C C . GLU A 1 71 ? -4.811 2.338 -5.982 1.00 93.31 71 GLU A C 1
ATOM 552 O O . GLU A 1 71 ? -4.691 2.275 -7.205 1.00 93.31 71 GLU A O 1
ATOM 557 N N . LEU A 1 72 ? -3.819 1.961 -5.165 1.00 91.00 72 LEU A N 1
ATOM 558 C CA . LEU A 1 72 ? -2.572 1.376 -5.668 1.00 91.00 72 LEU A CA 1
ATOM 559 C C . LEU A 1 72 ? -2.811 0.040 -6.384 1.00 91.00 72 LEU A C 1
ATOM 561 O O . LEU A 1 72 ? -2.291 -0.160 -7.483 1.00 91.00 72 LEU A O 1
ATOM 565 N N . LYS A 1 73 ? -3.652 -0.846 -5.837 1.00 90.62 73 LYS A N 1
ATOM 566 C CA . LYS A 1 73 ? -4.049 -2.083 -6.533 1.00 90.62 73 LYS A CA 1
ATOM 567 C C . LYS A 1 73 ? -4.709 -1.783 -7.882 1.00 90.62 73 LYS A C 1
ATOM 569 O O . LYS A 1 73 ? -4.357 -2.397 -8.887 1.00 90.62 73 LYS A O 1
ATOM 574 N N . LYS A 1 74 ? -5.616 -0.798 -7.938 1.00 90.69 74 LYS A N 1
ATOM 575 C CA . LYS A 1 74 ? -6.260 -0.353 -9.191 1.00 90.69 74 LYS A CA 1
ATOM 576 C C . LYS A 1 74 ? -5.270 0.248 -10.189 1.00 90.69 74 LYS A C 1
ATOM 578 O O . LYS A 1 74 ? -5.443 0.067 -11.391 1.00 90.69 74 LYS A O 1
ATOM 583 N N . ALA A 1 75 ? -4.231 0.930 -9.708 1.00 89.50 75 ALA A N 1
ATOM 584 C CA . ALA A 1 75 ? -3.144 1.454 -10.535 1.00 89.50 75 ALA A CA 1
ATOM 585 C C . ALA A 1 75 ? -2.196 0.354 -11.066 1.00 89.50 75 ALA A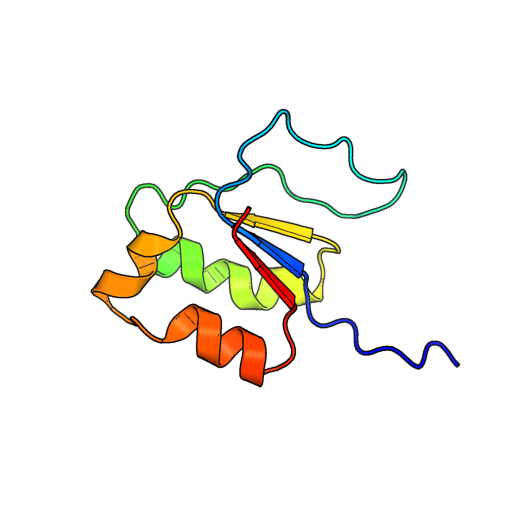 C 1
ATOM 587 O O . ALA A 1 75 ? -1.341 0.631 -11.910 1.00 89.50 75 ALA A O 1
ATOM 588 N N . GLY A 1 76 ? -2.368 -0.893 -10.613 1.00 88.81 76 GLY A N 1
ATOM 589 C CA . GLY A 1 76 ? -1.628 -2.064 -11.077 1.00 88.81 76 GLY A CA 1
ATOM 590 C C . GLY A 1 76 ? -0.442 -2.457 -10.198 1.00 88.81 76 GLY A C 1
ATOM 591 O O . GLY A 1 76 ? 0.377 -3.261 -10.639 1.00 88.81 76 GLY A O 1
ATOM 592 N N . PHE A 1 77 ? -0.332 -1.913 -8.982 1.00 89.69 77 PHE A N 1
ATOM 593 C CA . PHE A 1 77 ? 0.629 -2.391 -7.985 1.00 89.69 77 PHE A CA 1
ATOM 594 C C . PHE A 1 77 ? 0.140 -3.691 -7.342 1.00 89.69 77 PHE A C 1
ATOM 596 O O . PHE A 1 77 ? -1.058 -3.880 -7.118 1.00 89.69 77 PHE A O 1
ATOM 603 N N . LEU A 1 78 ? 1.077 -4.571 -6.994 1.00 89.94 78 LEU A N 1
ATOM 604 C CA . LEU A 1 78 ? 0.782 -5.748 -6.181 1.00 89.94 78 LEU A CA 1
ATOM 605 C C . LEU A 1 78 ? 0.889 -5.346 -4.713 1.00 89.94 78 LEU A C 1
ATOM 607 O O . LEU A 1 78 ? 1.945 -4.900 -4.280 1.00 89.94 78 LEU A O 1
ATOM 611 N N . VAL A 1 79 ? -0.199 -5.478 -3.960 1.00 90.56 79 VAL A N 1
ATOM 612 C CA . VAL A 1 79 ? -0.238 -5.133 -2.534 1.00 90.56 79 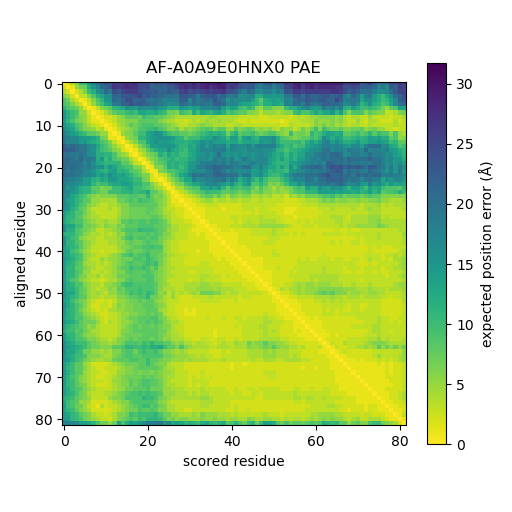VAL A CA 1
ATOM 613 C C . VAL A 1 79 ? -0.687 -6.362 -1.753 1.00 90.56 79 VAL A C 1
ATOM 615 O O . VAL A 1 79 ? -1.847 -6.769 -1.858 1.00 90.56 79 VAL A O 1
ATOM 618 N N . GLU A 1 80 ? 0.233 -6.941 -0.986 1.00 87.75 80 GLU A N 1
ATOM 619 C CA . GLU A 1 80 ? 0.028 -8.149 -0.184 1.00 87.75 80 GLU A CA 1
ATOM 620 C C . GLU A 1 80 ? 0.105 -7.796 1.308 1.00 87.75 80 GLU A C 1
ATOM 622 O O . GLU A 1 80 ? 1.078 -7.195 1.757 1.00 87.75 80 GLU A O 1
ATOM 627 N N . PHE A 1 81 ? -0.931 -8.164 2.066 1.00 82.00 81 PHE A N 1
ATOM 628 C CA . PHE A 1 81 ? -0.970 -8.062 3.529 1.00 82.00 81 PHE A CA 1
ATOM 629 C C . PHE A 1 81 ? -0.667 -9.456 4.090 1.00 82.00 81 PHE A C 1
ATOM 631 O O . PHE A 1 81 ? -1.393 -10.396 3.748 1.00 82.00 81 PHE A O 1
ATOM 638 N N . SER A 1 82 ? 0.401 -9.609 4.879 1.00 68.69 82 SER A N 1
ATOM 639 C CA . SER A 1 82 ? 0.888 -10.922 5.341 1.00 68.69 82 SER A CA 1
ATOM 640 C C . SER A 1 82 ? 1.270 -10.940 6.808 1.00 68.69 82 SER A C 1
ATOM 642 O O . SER A 1 82 ? 2.194 -10.172 7.135 1.00 68.69 82 SER A O 1
#

Secondary structure (DSSP, 8-state):
---S--PPEEEES--SS-PPPPTT--BPPPBP-TT-HHHHHTTTTGGGTSSEEEES-GGGGGGT-TTHHHHHHHTT-EEEE-

Foldseek 3Di:
DPPDDQAFEEEEAPPDDDPDDPPPFQEDDEDEPVLDLVSVVVCNVVSSVGNYYYYYPNCSVCVPDVCSVVVSVVVPHHYDYD

Radius of gyration: 12.63 Å; Cα contacts (8 Å, |Δi|>4): 129; chains: 1; bounding box: 29×24×37 Å

pLDDT: mean 79.33, std 15.7, range [38.25, 93.62]

Nearest PDB structures (foldseek):
  8xvb-assembly1_H  TM=4.221E-01  e=8.697E+00  Escherichia phage Mu
  4i7e-assembly1_A  TM=2.955E-01  e=4.446E+00  Geobacillus stearothermophilus

Solvent-accessible surface area (backbone atoms only — not comparable to full-atom values): 4856 Å² total; per-residue (Å²): 126,96,82,69,84,69,43,18,28,38,41,32,52,69,79,61,80,83,73,82,70,62,93,88,58,53,61,56,73,77,38,73,39,86,80,38,33,64,60,55,57,64,44,62,70,49,17,63,76,24,64,35,36,33,35,40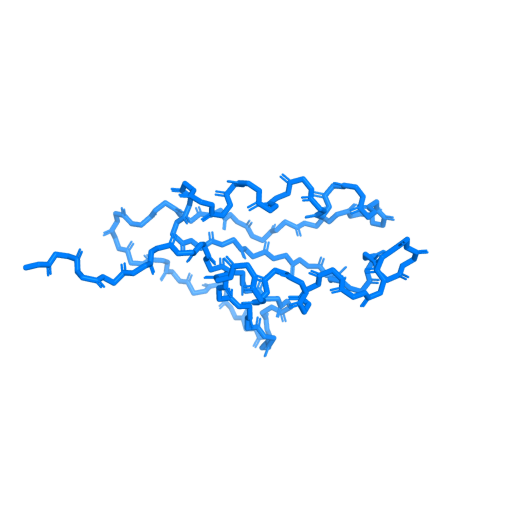,70,68,68,42,32,47,80,84,42,73,56,52,69,60,53,40,40,74,75,49,30,44,76,46,80,76